Protein AF-A0A8X6WJY2-F1 (afdb_monomer_lite)

pLDDT: mean 72.68, std 20.77, range [36.56, 97.0]

InterPro domains:
  IPR036397 Ribonuclease H superfamily [G3DSA:3.30.420.10] (25-104)

Structure (mmCIF, N/CA/C/O backbone):
data_AF-A0A8X6WJY2-F1
#
_entry.id   AF-A0A8X6WJY2-F1
#
loop_
_atom_site.group_PDB
_atom_site.id
_atom_site.type_symbol
_atom_site.label_atom_id
_atom_site.label_alt_id
_atom_site.label_comp_id
_atom_site.label_asym_id
_atom_site.label_entity_id
_atom_si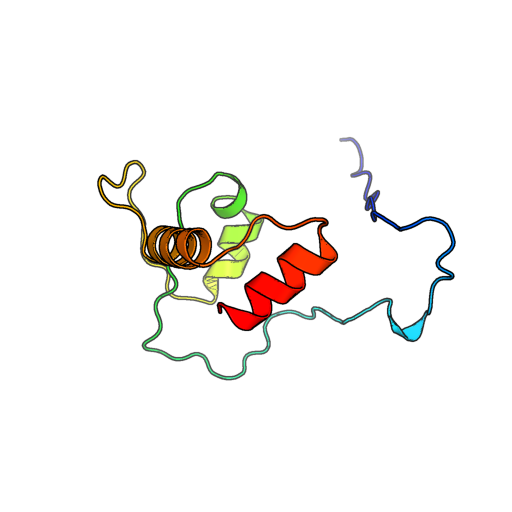te.label_seq_id
_atom_site.pdbx_PDB_ins_code
_atom_site.Cartn_x
_atom_site.Cartn_y
_atom_site.Cartn_z
_atom_site.occupancy
_atom_site.B_iso_or_equiv
_atom_site.auth_seq_id
_atom_site.auth_comp_id
_atom_site.auth_asym_id
_atom_site.auth_atom_id
_atom_site.pdbx_PDB_model_num
ATOM 1 N N . MET A 1 1 ? -32.205 -3.498 -6.812 1.00 36.56 1 MET A N 1
ATOM 2 C CA . MET A 1 1 ? -31.561 -4.800 -6.547 1.00 36.56 1 MET A CA 1
ATOM 3 C C . MET A 1 1 ? -31.032 -5.326 -7.871 1.00 36.56 1 MET A C 1
ATOM 5 O O . MET A 1 1 ? -31.823 -5.790 -8.675 1.00 36.56 1 MET A O 1
ATOM 9 N N . CYS A 1 2 ? -29.732 -5.176 -8.119 1.00 39.97 2 CYS A N 1
ATOM 10 C CA . CYS A 1 2 ? -29.005 -5.923 -9.149 1.00 39.97 2 CYS A CA 1
ATOM 11 C C . CYS A 1 2 ? -28.036 -6.849 -8.404 1.00 39.97 2 CYS A C 1
ATOM 13 O O . CYS A 1 2 ? -27.442 -6.375 -7.433 1.00 39.97 2 CYS A O 1
ATOM 15 N N . PRO A 1 3 ? -27.892 -8.130 -8.780 1.00 45.19 3 PRO A N 1
ATOM 16 C CA . PRO A 1 3 ? -26.928 -9.006 -8.136 1.00 45.19 3 PRO A CA 1
ATOM 17 C C . PRO A 1 3 ? -25.508 -8.646 -8.591 1.00 45.19 3 PRO A C 1
ATOM 19 O O . PRO A 1 3 ? -25.275 -8.418 -9.777 1.00 45.19 3 PRO A O 1
ATOM 22 N N . ASP A 1 4 ? -24.600 -8.581 -7.620 1.00 42.69 4 ASP A N 1
ATOM 23 C CA . ASP A 1 4 ? -23.157 -8.363 -7.748 1.00 42.69 4 ASP A CA 1
ATOM 24 C C . ASP A 1 4 ? -22.533 -9.233 -8.859 1.00 42.69 4 ASP A C 1
ATOM 26 O O . ASP A 1 4 ? -22.544 -10.465 -8.796 1.00 42.69 4 ASP A O 1
ATOM 30 N N . ASP A 1 5 ? -21.958 -8.586 -9.874 1.00 45.56 5 ASP A N 1
ATOM 31 C CA . ASP A 1 5 ? -21.120 -9.233 -10.882 1.00 45.56 5 ASP A CA 1
ATOM 32 C C . ASP A 1 5 ? -19.726 -9.465 -10.277 1.00 45.56 5 ASP A C 1
ATOM 34 O O . ASP A 1 5 ? -18.842 -8.609 -10.324 1.00 45.56 5 ASP A O 1
ATOM 38 N N . HIS A 1 6 ? -19.528 -10.634 -9.662 1.00 43.28 6 HIS A N 1
ATOM 39 C CA . HIS A 1 6 ? -18.259 -11.088 -9.076 1.00 43.28 6 HIS A CA 1
ATOM 40 C C . HIS A 1 6 ? -17.169 -11.412 -10.123 1.00 43.28 6 HIS A C 1
ATOM 42 O O . HIS A 1 6 ? -16.370 -12.342 -9.951 1.00 43.28 6 HIS A O 1
ATOM 48 N N . ARG A 1 7 ? -17.089 -10.662 -11.224 1.00 47.28 7 ARG A N 1
ATOM 49 C CA . ARG A 1 7 ? -16.045 -10.841 -12.236 1.00 47.28 7 ARG A CA 1
ATOM 50 C C . ARG A 1 7 ? -14.711 -10.294 -11.739 1.00 47.28 7 ARG A C 1
ATOM 52 O O . ARG A 1 7 ? -14.395 -9.113 -11.826 1.00 47.28 7 ARG A O 1
ATOM 59 N N . ARG A 1 8 ? -13.895 -11.210 -11.218 1.00 48.66 8 ARG A N 1
ATOM 60 C CA . ARG A 1 8 ? -12.487 -10.978 -10.885 1.00 48.66 8 ARG A CA 1
ATOM 61 C C . ARG A 1 8 ? -11.680 -10.822 -12.175 1.00 48.66 8 ARG A C 1
ATOM 63 O O . ARG A 1 8 ? -11.472 -11.792 -12.901 1.00 48.66 8 ARG A O 1
ATOM 70 N N . HIS A 1 9 ? -11.199 -9.614 -12.447 1.00 45.41 9 HIS A N 1
ATOM 71 C CA . HIS A 1 9 ? -10.229 -9.374 -13.511 1.00 45.41 9 HIS A CA 1
ATOM 72 C C . HIS A 1 9 ? -8.829 -9.741 -13.007 1.00 45.41 9 HIS A C 1
ATOM 74 O O . HIS A 1 9 ? -8.256 -9.055 -12.167 1.00 45.41 9 HIS A O 1
ATOM 80 N N . VAL A 1 10 ? -8.296 -10.854 -13.511 1.00 50.88 10 VAL A N 1
ATOM 81 C CA . VAL A 1 10 ? -6.925 -11.306 -13.250 1.00 50.88 10 VAL A CA 1
ATOM 82 C C . VAL A 1 10 ? -6.064 -10.882 -14.435 1.00 50.88 10 VAL A C 1
ATOM 84 O O . VAL A 1 10 ? -6.277 -11.363 -15.549 1.00 50.88 10 VAL A O 1
ATOM 87 N N . TRP A 1 11 ? -5.096 -9.993 -14.214 1.00 39.59 11 TRP A N 1
ATOM 88 C CA . TRP A 1 11 ? -4.079 -9.692 -15.222 1.00 39.59 11 TRP A CA 1
ATOM 89 C C . TRP A 1 11 ? -3.192 -10.929 -15.425 1.00 39.59 11 TRP A C 1
ATOM 91 O O . TRP A 1 11 ? -2.628 -11.451 -14.466 1.00 39.59 11 TRP A O 1
ATOM 101 N N . ARG A 1 12 ? -3.086 -11.426 -16.666 1.00 52.50 12 ARG A N 1
ATOM 102 C CA . ARG A 1 12 ? -2.194 -12.539 -17.037 1.00 52.50 12 ARG A CA 1
ATOM 103 C C . ARG A 1 12 ? -1.274 -12.128 -18.182 1.00 52.50 12 ARG A C 1
ATOM 105 O O . ARG A 1 12 ? -1.704 -11.409 -19.082 1.00 52.50 12 ARG A O 1
ATOM 112 N N . ARG A 1 13 ? -0.034 -12.629 -18.183 1.00 39.28 13 ARG A N 1
ATOM 113 C CA . ARG A 1 13 ? 0.855 -12.536 -19.352 1.00 39.28 13 ARG A CA 1
ATOM 114 C C . ARG A 1 13 ? 0.360 -13.502 -20.455 1.00 39.28 13 ARG A C 1
ATOM 116 O O . ARG A 1 13 ? -0.142 -14.581 -20.122 1.00 39.28 13 ARG A O 1
ATOM 123 N N . PRO A 1 14 ? 0.469 -13.160 -21.753 1.00 42.44 14 PRO A N 1
ATOM 124 C CA . PRO A 1 14 ? 0.060 -14.053 -22.840 1.00 42.44 14 PRO A CA 1
ATOM 125 C C . PRO A 1 14 ? 0.868 -15.362 -22.815 1.00 42.44 14 PRO A C 1
ATOM 127 O O . PRO A 1 14 ? 2.093 -15.324 -22.795 1.00 42.44 14 PRO A O 1
ATOM 130 N N . GLY A 1 15 ? 0.191 -16.516 -22.823 1.00 56.28 15 GLY A N 1
ATOM 131 C CA . GLY A 1 15 ? 0.821 -17.838 -22.992 1.00 56.28 15 GLY A CA 1
ATOM 132 C C . GLY A 1 15 ? 1.013 -18.692 -21.730 1.00 56.28 15 GLY A C 1
ATOM 133 O O . GLY A 1 15 ? 1.431 -19.842 -21.844 1.00 56.28 15 GLY A O 1
ATOM 134 N N . GLN A 1 16 ? 0.673 -18.202 -20.535 1.00 54.28 16 GLN A N 1
ATOM 135 C CA . GLN A 1 16 ? 0.820 -18.986 -19.302 1.00 54.28 16 GLN A CA 1
ATOM 136 C C . GLN A 1 16 ? -0.358 -19.966 -19.110 1.00 54.28 16 GLN A C 1
ATOM 138 O O . GLN A 1 16 ? -1.501 -19.547 -18.903 1.00 54.28 16 GLN A O 1
ATOM 143 N N . ARG A 1 17 ? -0.094 -21.282 -19.165 1.00 52.03 17 ARG A N 1
ATOM 144 C CA . ARG A 1 17 ? -1.063 -22.319 -18.753 1.00 52.03 17 ARG A CA 1
ATOM 145 C C . ARG A 1 17 ? -1.281 -22.246 -17.240 1.00 52.03 17 ARG A C 1
ATOM 147 O O . ARG A 1 17 ? -0.334 -22.057 -16.485 1.00 52.03 17 ARG A O 1
ATOM 154 N N . ALA A 1 18 ? -2.536 -22.372 -16.813 1.00 49.16 18 ALA A N 1
ATOM 155 C CA . ALA A 1 18 ? -2.895 -22.363 -15.400 1.00 49.16 18 ALA A CA 1
ATOM 156 C C . ALA A 1 18 ? -2.392 -23.646 -14.727 1.00 49.16 18 ALA A C 1
ATOM 158 O O . ALA A 1 18 ? -2.831 -24.736 -15.091 1.00 49.16 18 ALA A O 1
ATOM 159 N N . ASP A 1 19 ? -1.490 -23.499 -13.763 1.00 44.47 19 ASP A N 1
ATOM 160 C CA . ASP A 1 19 ? -1.139 -24.565 -12.835 1.00 44.47 19 ASP A CA 1
ATOM 161 C C . ASP A 1 19 ? -2.204 -24.607 -11.720 1.00 44.47 19 ASP A C 1
ATOM 163 O O . ASP A 1 19 ? -2.362 -23.617 -10.993 1.00 44.47 19 ASP A O 1
ATOM 167 N N . PRO A 1 20 ? -2.982 -25.698 -11.589 1.00 46.88 20 PRO A N 1
ATOM 168 C CA . PRO A 1 20 ? -3.985 -25.829 -10.538 1.00 46.88 20 PRO A CA 1
ATOM 169 C C . PRO A 1 20 ? -3.384 -25.886 -9.125 1.00 46.88 20 PRO A C 1
ATO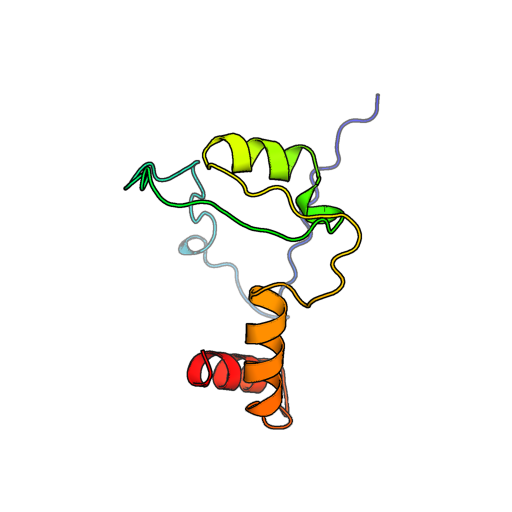M 171 O O . PRO A 1 20 ? -4.130 -25.696 -8.171 1.00 46.88 20 PRO A O 1
ATOM 174 N N . ALA A 1 21 ? -2.069 -26.080 -8.967 1.00 40.22 21 ALA A N 1
ATOM 175 C CA . ALA A 1 21 ? -1.391 -26.007 -7.671 1.00 40.22 21 ALA A CA 1
ATOM 176 C C . ALA A 1 21 ? -1.154 -24.563 -7.183 1.00 40.22 21 ALA A C 1
ATOM 178 O O . ALA A 1 21 ? -0.867 -24.358 -6.007 1.00 40.22 21 ALA A O 1
ATOM 179 N N . PHE A 1 22 ? -1.292 -23.558 -8.059 1.00 40.75 22 PHE A N 1
ATOM 180 C CA . PHE A 1 22 ? -1.080 -22.141 -7.724 1.00 40.75 22 PHE A CA 1
ATOM 181 C C . PHE A 1 22 ? -2.382 -21.351 -7.528 1.00 40.75 22 PHE A C 1
ATOM 183 O O . PHE A 1 22 ? -2.361 -20.164 -7.191 1.00 40.75 22 PHE A O 1
ATOM 190 N N . ILE A 1 23 ? -3.534 -21.992 -7.745 1.00 44.59 23 ILE A N 1
ATOM 191 C CA . ILE A 1 23 ? -4.844 -21.408 -7.472 1.00 44.59 23 ILE A CA 1
ATOM 192 C C . ILE A 1 23 ? -5.286 -21.935 -6.111 1.00 44.59 23 ILE A C 1
ATOM 194 O O . ILE A 1 23 ? -5.453 -23.131 -5.924 1.00 44.59 23 ILE A O 1
ATOM 198 N N . ILE A 1 24 ? -5.501 -21.002 -5.185 1.00 39.91 24 ILE A N 1
ATOM 199 C CA . ILE A 1 24 ? -5.802 -21.201 -3.762 1.00 39.91 24 ILE A CA 1
ATOM 200 C C . ILE A 1 24 ? -4.549 -21.356 -2.876 1.00 39.91 24 ILE A C 1
ATOM 202 O O . ILE A 1 24 ? -4.400 -22.308 -2.115 1.00 39.91 24 ILE A O 1
ATOM 206 N N . SER A 1 25 ? -3.725 -20.303 -2.818 1.00 39.09 25 SER A N 1
ATOM 207 C CA . SER A 1 25 ? -3.253 -19.889 -1.491 1.00 39.09 25 SER A CA 1
ATOM 208 C C . SER A 1 25 ? -4.488 -19.469 -0.710 1.00 39.09 25 SER A C 1
ATOM 210 O O . SER A 1 25 ? -5.037 -18.387 -0.933 1.00 39.09 25 SER A O 1
ATOM 212 N N . HIS A 1 26 ? -4.966 -20.370 0.142 1.00 43.81 26 HIS A N 1
ATOM 213 C CA . HIS A 1 26 ? -5.948 -20.093 1.172 1.00 43.81 26 HIS A CA 1
ATOM 214 C C . HIS A 1 26 ? -5.441 -18.919 2.020 1.00 43.81 26 HIS A C 1
ATOM 216 O O . HIS A 1 26 ? -4.729 -19.102 2.998 1.00 43.81 26 HIS A O 1
ATOM 222 N N . HIS A 1 27 ? -5.840 -17.699 1.672 1.00 45.44 27 HIS A N 1
ATOM 223 C CA . HIS A 1 27 ? -5.945 -16.595 2.621 1.00 45.44 27 HIS A CA 1
ATOM 224 C C . HIS A 1 27 ? -7.234 -16.829 3.413 1.00 45.44 27 HIS A C 1
ATOM 226 O O . HIS A 1 27 ? -8.216 -16.093 3.324 1.00 45.44 27 HIS A O 1
ATOM 232 N N . THR A 1 28 ? -7.245 -17.951 4.133 1.00 40.66 28 THR A N 1
ATOM 233 C CA . THR A 1 28 ? -8.085 -18.120 5.310 1.00 40.66 28 THR A CA 1
ATOM 234 C C . THR A 1 28 ? -7.721 -16.977 6.257 1.00 40.66 28 THR A C 1
ATOM 236 O O . THR A 1 28 ? -6.571 -16.540 6.270 1.00 40.66 28 THR A O 1
ATOM 239 N N . GLY A 1 29 ? -8.713 -16.446 6.972 1.00 49.38 29 GLY A N 1
ATOM 240 C CA . GLY A 1 29 ? -8.567 -15.339 7.917 1.00 49.38 29 GLY A CA 1
ATOM 241 C C . GLY A 1 29 ? -7.423 -15.510 8.928 1.00 49.38 29 GLY A C 1
ATOM 242 O O . GLY A 1 29 ? -6.720 -16.518 8.925 1.00 49.38 29 GLY A O 1
ATOM 243 N N . PRO A 1 30 ? -7.235 -14.503 9.792 1.00 43.56 30 PRO A N 1
ATOM 244 C CA . PRO A 1 30 ? -5.948 -14.180 10.393 1.00 43.56 30 PRO A CA 1
ATOM 245 C C . PRO A 1 30 ? -5.284 -15.430 10.966 1.00 43.56 30 PRO A C 1
ATOM 247 O O . PRO A 1 30 ? -5.876 -16.123 11.796 1.00 43.56 30 PRO A O 1
ATOM 250 N N . GLN A 1 31 ? -4.046 -15.699 10.550 1.00 45.69 31 GLN A N 1
ATOM 251 C CA . GLN A 1 31 ? -3.158 -16.505 11.372 1.00 45.69 31 GLN A CA 1
ATOM 252 C C . GLN A 1 31 ? -3.024 -15.743 12.693 1.00 45.69 31 GLN A C 1
ATOM 254 O O . GLN A 1 31 ? -2.306 -14.750 12.789 1.00 45.69 31 GLN A O 1
ATOM 259 N N . GLN A 1 32 ? -3.812 -16.152 13.688 1.00 51.34 32 GLN A N 1
ATOM 260 C CA . GLN A 1 32 ? -3.662 -15.766 15.085 1.00 51.34 32 GLN A CA 1
ATOM 261 C C . GLN A 1 32 ? -2.376 -16.402 15.613 1.00 51.34 32 GLN A C 1
ATOM 263 O O . GLN A 1 32 ? -2.404 -17.250 16.495 1.00 51.34 32 GLN A O 1
ATOM 268 N N . GLU A 1 33 ? -1.238 -16.032 15.048 1.00 48.66 33 GLU A N 1
ATOM 269 C CA . GLU A 1 33 ? 0.052 -16.426 15.574 1.00 48.66 33 GLU A CA 1
ATOM 270 C C . GLU A 1 33 ? 0.774 -15.138 15.941 1.00 48.66 33 GLU A C 1
ATOM 272 O O . GLU A 1 33 ? 1.279 -14.396 15.106 1.00 48.66 33 GLU A O 1
ATOM 277 N N . VAL A 1 34 ? 0.721 -14.868 17.248 1.00 50.91 34 VAL A N 1
ATOM 278 C CA . VAL A 1 34 ? 1.339 -13.749 17.961 1.00 50.91 34 VAL A CA 1
ATOM 279 C C . VAL A 1 34 ? 0.641 -12.393 17.761 1.00 50.91 34 VAL A C 1
ATOM 281 O O . VAL A 1 34 ? 1.101 -11.498 17.058 1.00 50.91 34 VAL A O 1
ATOM 284 N N . MET A 1 35 ? -0.467 -12.190 18.486 1.00 52.44 35 MET A N 1
ATOM 285 C CA . MET A 1 35 ? -0.869 -10.835 18.874 1.00 52.44 35 MET A CA 1
ATOM 286 C C . MET A 1 35 ? 0.228 -10.292 19.790 1.00 52.44 35 MET A C 1
ATOM 288 O O . MET A 1 35 ? 0.324 -10.697 20.945 1.00 52.44 35 MET A O 1
ATOM 292 N N . TYR A 1 36 ? 1.066 -9.401 19.277 1.00 60.31 36 TYR A N 1
ATOM 293 C CA . TYR A 1 36 ? 2.010 -8.650 20.092 1.00 60.31 36 TYR A CA 1
ATOM 294 C C . TYR A 1 36 ? 1.240 -7.527 20.797 1.00 60.31 36 TYR A C 1
ATOM 296 O O . TYR A 1 36 ? 0.876 -6.550 20.140 1.00 60.31 36 TYR A O 1
ATOM 304 N N . PRO A 1 37 ? 0.975 -7.623 22.112 1.00 63.75 37 PRO A N 1
ATOM 305 C CA . PRO A 1 37 ? 0.076 -6.694 22.808 1.00 63.75 37 PRO A CA 1
ATOM 306 C C . PRO A 1 37 ? 0.587 -5.245 22.829 1.00 63.75 37 PRO A C 1
ATOM 308 O O . PRO A 1 37 ? -0.138 -4.335 23.213 1.00 63.75 37 PRO A O 1
ATOM 311 N N . SER A 1 38 ? 1.846 -5.040 22.444 1.00 77.00 38 SER A N 1
ATOM 312 C CA . SER A 1 38 ? 2.554 -3.763 22.406 1.00 77.00 38 SER A CA 1
ATOM 313 C C . SER A 1 38 ? 2.727 -3.176 20.998 1.00 77.00 38 SER A C 1
ATOM 315 O O . SER A 1 38 ? 3.316 -2.105 20.868 1.00 77.00 38 SER A O 1
ATOM 317 N N . LEU A 1 39 ? 2.253 -3.847 19.941 1.00 83.94 39 LEU A N 1
ATOM 318 C CA . LEU A 1 39 ? 2.378 -3.362 18.562 1.00 83.94 39 LEU A CA 1
ATOM 319 C C . LEU A 1 39 ? 1.158 -2.525 18.158 1.00 83.94 39 LEU A C 1
ATOM 321 O O . LEU A 1 39 ? 0.022 -2.996 18.184 1.00 83.94 39 LEU A O 1
ATOM 325 N N . ILE A 1 40 ? 1.417 -1.285 17.738 1.00 87.00 40 ILE A N 1
ATOM 326 C CA . ILE A 1 40 ? 0.416 -0.370 17.186 1.00 87.00 40 ILE A CA 1
ATOM 327 C C . ILE A 1 40 ? 0.632 -0.275 15.676 1.00 87.00 40 ILE A C 1
ATOM 329 O O . ILE A 1 40 ? 1.719 0.063 15.212 1.00 87.00 40 ILE A O 1
ATOM 333 N N . PHE A 1 41 ? -0.411 -0.557 14.904 1.00 86.38 41 PHE A N 1
ATOM 334 C CA . PHE A 1 41 ? -0.410 -0.436 13.455 1.00 86.38 41 PHE A CA 1
ATOM 335 C C . PHE A 1 41 ? -0.672 1.011 13.028 1.00 86.38 41 PHE A C 1
ATOM 337 O O . PHE A 1 41 ? -1.641 1.639 13.455 1.00 86.38 41 PHE A O 1
ATOM 344 N N . GLN A 1 42 ? 0.162 1.545 12.143 1.00 86.50 42 GLN A N 1
ATOM 345 C CA . GLN A 1 42 ? 0.023 2.898 11.615 1.00 86.50 42 GLN A CA 1
ATOM 346 C C . GLN A 1 42 ? -0.139 2.848 10.094 1.00 86.50 42 GLN A C 1
ATOM 348 O O . GLN A 1 42 ? 0.636 2.196 9.400 1.00 86.50 42 GLN A O 1
ATOM 353 N N . GLN A 1 43 ? -1.130 3.572 9.573 1.00 86.06 43 GLN A N 1
ATOM 354 C CA . GLN A 1 43 ? -1.360 3.742 8.137 1.00 86.06 43 GLN A CA 1
ATOM 355 C C . GLN A 1 43 ? -1.793 5.179 7.833 1.00 86.06 43 GLN A C 1
ATOM 357 O O . GLN A 1 43 ? -2.259 5.894 8.718 1.00 86.06 43 GLN A O 1
ATOM 362 N N . ASN A 1 44 ? -1.662 5.602 6.578 1.00 82.44 44 ASN A N 1
ATOM 363 C CA . ASN A 1 44 ? -2.169 6.893 6.114 1.00 82.44 44 ASN A CA 1
ATOM 364 C C . ASN A 1 44 ? -3.685 6.837 5.810 1.00 82.44 44 ASN A C 1
ATOM 366 O O . ASN A 1 44 ? -4.267 5.769 5.625 1.00 82.44 44 ASN A O 1
ATOM 370 N N . ASN A 1 45 ? -4.330 8.004 5.711 1.00 83.44 45 ASN A N 1
ATOM 371 C CA . ASN A 1 45 ? -5.786 8.130 5.523 1.00 83.44 45 ASN A CA 1
ATOM 372 C C . ASN A 1 45 ? -6.243 8.099 4.050 1.00 83.44 45 ASN A C 1
ATOM 374 O O . ASN A 1 45 ? -7.273 8.687 3.704 1.00 83.44 45 ASN A O 1
ATOM 378 N N . VAL A 1 46 ? -5.490 7.463 3.146 1.00 82.56 46 VAL A N 1
ATOM 379 C CA . VAL A 1 46 ? -5.910 7.375 1.736 1.00 82.56 46 VAL A CA 1
ATOM 380 C C . VAL A 1 46 ? -7.194 6.547 1.610 1.00 82.56 46 VAL A C 1
ATOM 382 O O . VAL A 1 46 ? -7.414 5.591 2.350 1.00 82.56 46 VAL A O 1
ATOM 385 N N . LYS A 1 47 ? -8.065 6.908 0.660 1.00 86.00 47 LYS A N 1
ATOM 386 C CA . LYS A 1 47 ? -9.421 6.333 0.533 1.00 86.00 47 LYS A CA 1
ATOM 387 C C . LYS A 1 47 ? -9.487 4.796 0.540 1.00 86.00 47 LYS A C 1
ATOM 389 O O . LYS A 1 47 ? -10.404 4.280 1.171 1.00 86.00 47 LYS A O 1
ATOM 394 N N . PRO A 1 48 ? -8.573 4.045 -0.109 1.00 86.75 48 PRO A N 1
ATOM 395 C CA . PRO A 1 48 ? -8.596 2.582 -0.037 1.00 86.75 48 PRO A CA 1
ATOM 396 C C . PRO A 1 48 ? -8.487 2.032 1.395 1.00 86.75 48 PRO A C 1
ATOM 398 O O . PRO A 1 48 ? -9.146 1.048 1.730 1.00 86.75 48 PRO A O 1
ATOM 401 N N . HIS A 1 49 ? -7.714 2.701 2.251 1.00 84.38 49 HIS A N 1
ATOM 402 C CA . HIS A 1 49 ? -7.416 2.282 3.622 1.00 84.38 49 HIS A CA 1
ATOM 403 C C . HIS A 1 49 ? -8.552 2.602 4.600 1.00 84.38 49 HIS A C 1
ATOM 405 O O . HIS A 1 49 ? -8.726 1.921 5.603 1.00 84.38 49 HIS A O 1
ATOM 411 N N . THR A 1 50 ? -9.379 3.598 4.279 1.00 84.94 50 THR A N 1
ATOM 412 C CA . THR A 1 50 ? -10.536 3.995 5.096 1.00 84.94 50 THR A CA 1
ATOM 413 C C . THR A 1 50 ? -11.842 3.327 4.655 1.00 84.94 50 THR A C 1
ATOM 415 O O . THR A 1 50 ? -12.912 3.627 5.189 1.00 84.94 50 THR A O 1
ATOM 418 N N . THR A 1 51 ? -11.789 2.398 3.691 1.00 90.81 51 THR A N 1
ATOM 419 C CA . THR A 1 51 ? -12.961 1.603 3.306 1.00 90.81 51 THR A CA 1
ATOM 420 C C . THR A 1 51 ? -13.424 0.706 4.453 1.00 90.81 51 THR A C 1
ATOM 422 O O . THR A 1 51 ? -12.627 0.219 5.253 1.00 90.81 51 THR A O 1
ATOM 425 N N . ARG A 1 52 ? -14.729 0.411 4.503 1.00 91.44 52 ARG A N 1
ATOM 426 C CA . ARG A 1 52 ? -15.307 -0.480 5.524 1.00 91.44 52 ARG A CA 1
ATOM 427 C C . ARG A 1 52 ? -14.621 -1.848 5.565 1.00 91.44 52 ARG A C 1
ATOM 429 O O . ARG A 1 52 ? -14.415 -2.389 6.640 1.00 91.44 52 ARG A O 1
ATOM 436 N N . VAL A 1 53 ? -14.274 -2.403 4.403 1.00 91.38 53 VAL A N 1
ATOM 437 C CA . VAL A 1 53 ? -13.606 -3.710 4.314 1.00 91.38 53 VAL A CA 1
ATOM 438 C C . VAL A 1 53 ? -12.215 -3.654 4.950 1.00 91.38 53 VAL A C 1
ATOM 440 O O . VAL A 1 53 ? -11.895 -4.523 5.755 1.00 91.38 53 VAL A O 1
ATOM 443 N N . ALA A 1 54 ? -11.428 -2.615 4.653 1.00 88.94 54 ALA A N 1
ATOM 444 C CA . ALA A 1 54 ? -10.115 -2.419 5.262 1.00 88.94 54 ALA A CA 1
ATOM 445 C C . ALA A 1 54 ? -10.220 -2.214 6.783 1.00 88.94 54 ALA A C 1
ATOM 447 O O . ALA A 1 54 ? -9.555 -2.911 7.544 1.00 88.94 54 ALA A O 1
ATOM 448 N N . MET A 1 55 ? -11.121 -1.339 7.243 1.00 88.94 55 MET A N 1
ATOM 449 C CA . MET A 1 55 ? -11.306 -1.077 8.677 1.00 88.94 55 MET A CA 1
ATOM 450 C C . MET A 1 55 ? -11.796 -2.311 9.446 1.00 88.94 55 MET A C 1
ATOM 452 O O . MET A 1 55 ? -11.342 -2.540 10.562 1.00 88.94 55 MET A O 1
ATOM 456 N N . ASN A 1 56 ? -12.654 -3.143 8.844 1.00 91.06 56 ASN A N 1
ATOM 457 C CA . ASN A 1 56 ? -13.093 -4.408 9.441 1.00 91.06 56 ASN A CA 1
ATOM 458 C C . ASN A 1 56 ? -11.941 -5.409 9.619 1.00 91.06 56 ASN A C 1
ATOM 460 O O . ASN A 1 56 ? -11.956 -6.179 10.570 1.00 91.06 56 ASN A O 1
ATOM 464 N N . TYR A 1 57 ? -10.953 -5.427 8.721 1.00 87.75 57 TYR A N 1
ATOM 465 C CA . TYR A 1 57 ? -9.762 -6.269 8.889 1.00 87.75 57 TYR A CA 1
ATOM 466 C C . TYR A 1 57 ? -8.882 -5.767 10.042 1.00 87.75 57 TYR A C 1
ATOM 468 O O . TYR A 1 57 ? -8.315 -6.541 10.811 1.00 87.75 57 TYR A O 1
ATOM 476 N N . LEU A 1 58 ? -8.807 -4.446 10.189 1.00 87.12 58 LEU A N 1
ATOM 477 C CA . LEU A 1 58 ? -7.954 -3.787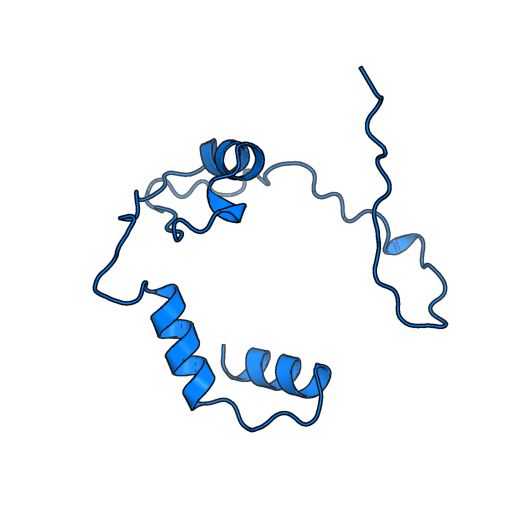 11.168 1.00 87.12 58 LEU A CA 1
ATOM 478 C C . LEU A 1 58 ? -8.494 -3.837 12.598 1.00 87.12 58 LEU A C 1
ATOM 480 O O . LEU A 1 58 ? -7.739 -3.540 13.514 1.00 87.12 58 LEU A O 1
ATOM 484 N N . THR A 1 59 ? -9.741 -4.268 12.826 1.00 87.88 59 THR A N 1
ATOM 485 C CA . THR A 1 59 ? -10.283 -4.433 14.190 1.00 87.88 59 THR A CA 1
ATOM 486 C C . THR A 1 59 ? -9.510 -5.453 15.026 1.00 87.88 59 THR A C 1
ATOM 488 O O . THR A 1 59 ? -9.629 -5.453 16.246 1.00 87.88 59 THR A O 1
ATOM 491 N N . ALA A 1 60 ? -8.731 -6.330 14.384 1.00 86.38 60 ALA A N 1
ATOM 492 C CA . ALA A 1 60 ? -7.837 -7.272 15.054 1.00 86.38 60 ALA A CA 1
ATOM 493 C C . ALA A 1 60 ? -6.546 -6.621 15.598 1.00 86.38 60 ALA A C 1
ATOM 495 O O . ALA A 1 60 ? -5.802 -7.275 16.326 1.00 86.38 60 ALA A O 1
ATOM 496 N N . TYR A 1 61 ? -6.275 -5.357 15.259 1.00 85.31 61 TYR A N 1
ATOM 497 C CA . TYR A 1 61 ? -5.049 -4.640 15.602 1.00 85.31 61 TYR A CA 1
ATOM 498 C C . TYR A 1 61 ? -5.363 -3.326 16.320 1.00 85.31 61 TYR A C 1
ATOM 500 O O . TYR A 1 61 ? -6.379 -2.678 16.069 1.00 85.31 61 TYR A O 1
ATOM 508 N N . GLN A 1 62 ? -4.455 -2.878 17.187 1.00 88.19 62 GLN A N 1
ATOM 509 C CA . GLN A 1 62 ? -4.510 -1.513 17.697 1.00 88.19 62 GLN A CA 1
ATOM 510 C C . GLN A 1 62 ? -3.981 -0.564 16.620 1.00 88.19 62 GLN A C 1
ATOM 512 O O . GLN A 1 62 ? -2.849 -0.724 16.177 1.00 88.19 62 GLN A O 1
ATOM 517 N N . THR A 1 63 ? -4.778 0.413 16.183 1.00 86.69 63 THR A N 1
ATOM 518 C CA . THR A 1 63 ? -4.380 1.352 15.121 1.00 86.69 63 THR A CA 1
ATOM 519 C C . THR A 1 63 ? -4.113 2.756 15.655 1.00 86.69 63 THR A C 1
ATOM 521 O O . THR A 1 63 ? -4.923 3.281 16.420 1.00 86.69 63 THR A O 1
ATOM 524 N N . LEU A 1 64 ? -3.039 3.402 15.199 1.00 85.38 64 LEU A N 1
ATOM 525 C CA . LEU A 1 64 ? -2.771 4.812 15.483 1.00 85.38 64 LEU A CA 1
ATOM 526 C C . LEU A 1 64 ? -3.628 5.708 14.565 1.00 85.38 64 LEU A C 1
ATOM 528 O O . LEU A 1 64 ? -3.534 5.569 13.342 1.00 85.38 64 LEU A O 1
ATOM 532 N N . PRO A 1 65 ? -4.436 6.643 15.101 1.00 79.69 65 PRO A N 1
ATOM 533 C CA . PRO A 1 65 ? -5.169 7.592 14.272 1.00 79.69 65 PRO A CA 1
ATOM 534 C C . PRO A 1 65 ? -4.198 8.573 13.604 1.00 79.69 65 PRO A C 1
ATOM 536 O O . PRO A 1 65 ? -3.447 9.278 14.276 1.00 79.69 65 PRO A O 1
ATOM 539 N N . TRP A 1 66 ? -4.221 8.636 12.274 1.00 79.00 66 TRP A N 1
ATOM 540 C CA . TRP A 1 66 ? -3.398 9.567 11.502 1.00 79.00 66 TRP A CA 1
ATOM 541 C C . TRP A 1 66 ? -4.181 10.855 11.195 1.00 79.00 66 TRP A C 1
ATOM 543 O O . TRP A 1 66 ? -5.375 10.779 10.889 1.00 79.00 66 TRP A O 1
ATOM 553 N N . PRO A 1 67 ? -3.575 12.054 11.260 1.00 74.12 67 PRO A N 1
ATOM 554 C CA . PRO A 1 67 ? -4.261 13.291 10.897 1.00 74.12 67 PRO A CA 1
ATOM 555 C C . PRO A 1 67 ? -4.520 13.375 9.383 1.00 74.12 67 PRO A C 1
ATOM 557 O O . PRO A 1 67 ? -3.746 12.889 8.564 1.00 74.12 67 PRO A O 1
ATOM 560 N N . ALA A 1 68 ? -5.612 14.038 8.985 1.00 67.06 68 ALA A N 1
ATOM 561 C CA . ALA A 1 68 ? -5.994 14.199 7.574 1.00 67.06 68 ALA A CA 1
ATOM 562 C C . ALA A 1 68 ? -5.022 15.073 6.751 1.00 67.06 68 ALA A C 1
ATOM 564 O O . ALA A 1 68 ? -5.050 15.027 5.524 1.00 67.06 68 ALA A O 1
ATOM 565 N N . LYS A 1 69 ? -4.187 15.878 7.421 1.00 66.19 69 LYS A N 1
ATOM 566 C CA . LYS A 1 69 ? -3.144 16.724 6.822 1.00 66.19 69 LYS A CA 1
ATOM 567 C C . LYS A 1 69 ? -1.888 16.699 7.700 1.00 66.19 69 LYS A C 1
ATOM 569 O O . LYS A 1 69 ? -1.712 17.597 8.523 1.00 66.19 69 LYS A O 1
ATOM 574 N N . PRO A 1 70 ? -1.053 15.662 7.590 1.00 64.44 70 PRO A N 1
ATOM 575 C CA . PRO A 1 70 ? 0.251 15.646 8.238 1.00 64.44 70 PRO A CA 1
ATOM 576 C C . PRO A 1 70 ? 1.143 16.694 7.564 1.00 64.44 70 PRO A C 1
ATOM 578 O O . PRO A 1 70 ? 1.171 16.774 6.338 1.00 64.44 70 PRO A O 1
ATOM 581 N N . LEU A 1 71 ? 1.830 17.520 8.357 1.00 66.06 71 LEU A N 1
ATOM 582 C CA . LEU A 1 71 ? 2.825 18.475 7.849 1.00 66.06 71 LEU A CA 1
ATOM 583 C C . LEU A 1 71 ? 4.165 17.785 7.526 1.00 66.06 71 LEU A C 1
ATOM 585 O O . LEU A 1 71 ? 4.944 18.305 6.736 1.00 66.06 71 LEU A O 1
ATOM 589 N N . ASP A 1 72 ? 4.402 16.623 8.132 1.00 73.62 72 ASP A N 1
ATOM 590 C CA . ASP A 1 72 ? 5.609 15.806 8.004 1.00 73.62 72 ASP A CA 1
ATOM 591 C C . ASP A 1 72 ? 5.271 14.492 7.273 1.00 73.62 72 ASP A C 1
ATOM 593 O O . ASP A 1 72 ? 4.202 13.924 7.554 1.00 73.62 72 ASP A O 1
ATOM 597 N N . PRO A 1 73 ? 6.113 14.003 6.337 1.00 71.38 73 PRO A N 1
ATOM 598 C CA . PRO A 1 73 ? 5.953 12.677 5.755 1.00 71.38 73 PRO A CA 1
ATOM 599 C C . PRO A 1 73 ? 5.855 11.601 6.837 1.00 71.38 73 PRO A C 1
ATOM 601 O O . PRO A 1 73 ? 6.621 11.546 7.795 1.00 71.38 73 PRO A O 1
ATOM 604 N N . SER A 1 74 ? 4.893 10.707 6.661 1.00 77.88 74 SER A N 1
ATOM 605 C CA . SER A 1 74 ? 4.751 9.520 7.491 1.00 77.88 74 SER A CA 1
ATOM 606 C C . SER A 1 74 ? 6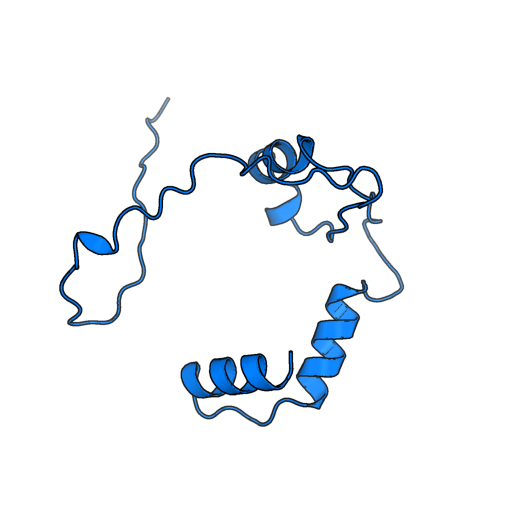.015 8.642 7.431 1.00 77.88 74 SER A C 1
ATOM 608 O O . SER A 1 74 ? 6.754 8.675 6.444 1.00 77.88 74 SER A O 1
ATOM 610 N N . PRO A 1 75 ? 6.272 7.793 8.445 1.00 79.81 75 PRO A N 1
ATOM 611 C CA . PRO A 1 75 ? 7.455 6.930 8.458 1.00 79.81 75 PRO A CA 1
ATOM 612 C C . PRO A 1 75 ? 7.613 6.063 7.199 1.00 79.81 75 PRO A C 1
ATOM 614 O O . PRO A 1 75 ? 8.734 5.813 6.765 1.00 79.81 75 PRO A O 1
ATOM 617 N N . ASN A 1 76 ? 6.506 5.638 6.574 1.00 81.38 76 ASN A N 1
ATOM 618 C CA . ASN A 1 76 ? 6.571 4.888 5.320 1.00 81.38 76 ASN A CA 1
ATOM 619 C C . ASN A 1 76 ? 7.033 5.764 4.139 1.00 81.38 76 ASN A C 1
ATOM 621 O O . ASN A 1 76 ? 7.855 5.310 3.354 1.00 81.38 76 ASN A O 1
ATOM 625 N N . GLU A 1 77 ? 6.595 7.022 4.046 1.00 85.69 77 GLU A N 1
ATOM 626 C CA . GLU A 1 77 ? 7.031 7.984 3.026 1.00 85.69 77 GLU A CA 1
ATOM 627 C C . GLU A 1 77 ? 8.523 8.291 3.164 1.00 85.69 77 GLU A C 1
ATOM 629 O O . GLU A 1 77 ? 9.219 8.393 2.156 1.00 85.69 77 GLU A O 1
ATOM 634 N N . HIS A 1 78 ? 9.040 8.347 4.394 1.00 86.19 78 HIS A N 1
ATOM 635 C CA . HIS A 1 78 ? 10.477 8.481 4.625 1.00 86.19 78 HIS A CA 1
ATOM 636 C C . HIS A 1 78 ? 11.270 7.272 4.104 1.00 86.19 78 HIS A C 1
ATOM 638 O O . HIS A 1 78 ? 12.299 7.436 3.449 1.00 86.19 78 HIS A O 1
ATOM 644 N N . VAL A 1 79 ? 10.782 6.050 4.345 1.00 89.88 79 VAL A N 1
ATOM 645 C CA . VAL A 1 79 ? 11.410 4.832 3.810 1.00 89.88 79 VAL A CA 1
ATOM 646 C C . VAL A 1 79 ? 11.358 4.820 2.279 1.00 89.88 79 VAL A C 1
ATOM 648 O O . VAL A 1 79 ? 12.374 4.540 1.646 1.00 89.88 79 VAL A O 1
ATOM 651 N N . TRP A 1 80 ? 10.236 5.217 1.669 1.00 90.25 80 TRP A N 1
ATOM 652 C CA . TRP A 1 80 ? 10.132 5.365 0.212 1.00 90.25 80 TRP A CA 1
ATOM 653 C C . TRP A 1 80 ? 11.124 6.388 -0.356 1.00 90.25 80 TRP A C 1
ATOM 655 O O . TRP A 1 80 ? 11.740 6.109 -1.382 1.00 90.25 80 TRP A O 1
ATOM 665 N N . ASP A 1 81 ? 11.336 7.529 0.308 1.00 91.94 81 ASP A N 1
ATOM 666 C CA . ASP A 1 81 ? 12.341 8.523 -0.102 1.00 91.94 81 ASP A CA 1
ATOM 667 C C . ASP A 1 81 ? 13.768 7.955 -0.030 1.00 91.94 81 ASP A C 1
ATOM 669 O O . ASP A 1 81 ? 14.535 8.066 -0.988 1.00 91.94 81 ASP A O 1
ATOM 673 N N . MET A 1 82 ? 14.122 7.271 1.064 1.00 92.75 82 MET A N 1
ATOM 674 C CA . MET A 1 82 ? 15.435 6.629 1.196 1.00 92.75 82 MET A CA 1
ATOM 675 C C . MET 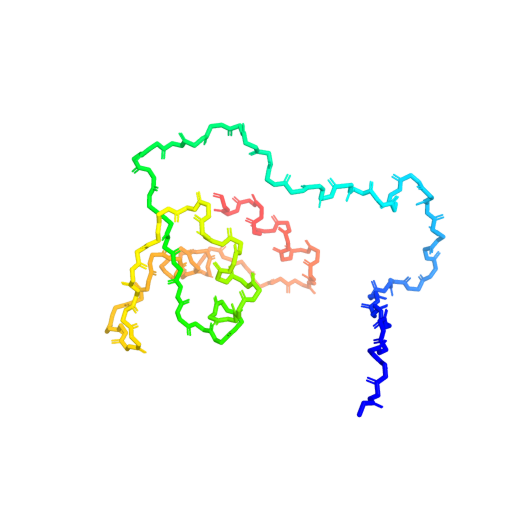A 1 82 ? 15.682 5.573 0.116 1.00 92.75 82 MET A C 1
ATOM 677 O O . MET A 1 82 ? 16.783 5.508 -0.435 1.00 92.75 82 MET A O 1
ATOM 681 N N . MET A 1 83 ? 14.670 4.764 -0.204 1.00 93.88 83 MET A N 1
ATOM 682 C CA . MET A 1 83 ? 14.766 3.777 -1.280 1.00 93.88 83 MET A CA 1
ATOM 683 C C . MET A 1 83 ? 14.870 4.452 -2.649 1.00 93.88 83 MET A C 1
ATOM 685 O O . MET A 1 83 ? 15.724 4.080 -3.450 1.00 93.88 83 MET A O 1
ATOM 689 N N . GLY A 1 84 ? 14.078 5.500 -2.889 1.00 93.44 84 GLY A N 1
ATOM 690 C CA . GLY A 1 84 ? 14.110 6.307 -4.110 1.00 93.44 84 GLY A CA 1
ATOM 691 C C . GLY A 1 84 ? 15.489 6.888 -4.416 1.00 93.44 84 GLY A C 1
ATOM 692 O O . GLY A 1 84 ? 15.918 6.880 -5.564 1.00 93.44 84 GLY A O 1
ATOM 693 N N . ARG A 1 85 ? 16.225 7.323 -3.386 1.00 94.75 85 ARG A N 1
ATOM 694 C CA . ARG A 1 85 ? 17.597 7.842 -3.531 1.00 94.75 85 ARG A CA 1
ATOM 695 C C . ARG A 1 85 ? 18.636 6.770 -3.871 1.00 94.75 85 ARG A C 1
ATOM 697 O O . ARG A 1 85 ? 19.710 7.118 -4.353 1.00 94.75 85 ARG A O 1
ATOM 704 N N . ARG A 1 86 ? 18.355 5.499 -3.573 1.00 95.19 86 ARG A N 1
ATOM 705 C CA . ARG A 1 86 ? 19.250 4.355 -3.832 1.00 95.19 86 ARG A CA 1
ATOM 706 C C . ARG A 1 86 ? 18.918 3.621 -5.129 1.00 95.19 86 ARG A C 1
ATOM 708 O O . ARG A 1 86 ? 19.748 2.857 -5.611 1.00 95.19 86 ARG A O 1
ATOM 715 N N . LEU A 1 87 ? 17.721 3.835 -5.671 1.00 94.50 87 LEU A N 1
ATOM 716 C CA . LEU A 1 87 ? 17.292 3.253 -6.934 1.00 94.50 87 LEU A CA 1
ATOM 717 C C . LEU A 1 87 ? 18.105 3.823 -8.099 1.00 94.50 87 LEU A C 1
ATOM 719 O O . LEU A 1 87 ? 18.260 5.037 -8.240 1.00 94.50 87 LEU A O 1
ATOM 723 N N . HIS A 1 88 ? 18.575 2.935 -8.970 1.00 94.56 88 HIS A N 1
ATOM 724 C CA . HIS A 1 88 ? 19.051 3.322 -10.291 1.00 94.56 88 HIS A CA 1
ATOM 725 C C . HIS A 1 88 ? 17.872 3.324 -11.265 1.00 94.56 88 HIS A C 1
ATOM 727 O O . HIS A 1 88 ? 16.831 2.729 -10.995 1.00 94.56 88 HIS A O 1
ATOM 733 N N . LEU A 1 89 ? 18.013 4.007 -12.405 1.00 94.75 89 LEU A N 1
ATOM 734 C CA . LEU A 1 89 ? 16.963 4.033 -13.424 1.00 94.75 89 LEU A CA 1
ATOM 735 C C . LEU A 1 89 ? 16.719 2.603 -13.944 1.00 94.75 89 LEU A C 1
ATOM 737 O O . LEU A 1 89 ? 17.616 2.054 -14.588 1.00 94.75 89 LEU A O 1
ATOM 741 N N . PRO A 1 90 ? 15.542 2.000 -13.693 1.00 92.00 90 PRO A N 1
ATOM 742 C CA . PRO A 1 90 ? 15.305 0.623 -14.081 1.00 92.00 90 PRO A CA 1
ATOM 743 C C . PRO A 1 90 ? 14.933 0.536 -15.564 1.00 92.00 90 PRO A C 1
ATOM 745 O O . PRO A 1 90 ? 14.160 1.349 -16.079 1.00 92.00 90 PRO A O 1
ATOM 748 N N . GLY A 1 91 ? 15.453 -0.474 -16.257 1.00 94.88 91 GLY A N 1
ATOM 749 C CA . GLY A 1 91 ? 15.144 -0.715 -17.671 1.00 94.88 91 GLY A CA 1
ATOM 750 C C . GLY A 1 91 ? 13.777 -1.371 -17.896 1.00 94.88 91 GLY A C 1
ATOM 751 O O . GLY A 1 91 ? 13.204 -1.261 -18.980 1.00 94.88 91 GLY A O 1
ATOM 752 N N . ASN A 1 92 ? 13.252 -2.073 -16.888 1.00 95.06 92 ASN A N 1
ATOM 753 C CA . ASN A 1 92 ? 11.945 -2.729 -16.902 1.00 95.06 92 ASN A CA 1
ATOM 754 C C . ASN A 1 92 ? 11.449 -3.008 -15.464 1.00 95.06 92 ASN A C 1
ATOM 756 O O . ASN A 1 92 ? 12.130 -2.706 -14.487 1.00 95.06 92 ASN A O 1
ATOM 760 N N . VAL A 1 93 ? 10.246 -3.578 -15.333 1.00 96.12 93 VAL A N 1
ATOM 761 C CA . VAL A 1 93 ? 9.626 -3.873 -14.026 1.00 96.12 93 VAL A CA 1
ATOM 762 C C . VAL A 1 93 ? 10.367 -4.969 -13.255 1.00 96.12 93 VAL A C 1
ATOM 764 O O . VAL A 1 93 ? 10.427 -4.895 -12.032 1.00 96.12 93 VAL A O 1
ATOM 767 N N . ASP A 1 94 ? 10.936 -5.960 -13.945 1.00 97.00 94 ASP A N 1
ATOM 768 C CA . ASP A 1 94 ? 11.653 -7.064 -13.298 1.00 97.00 94 ASP A CA 1
ATOM 769 C C . ASP A 1 94 ? 12.981 -6.552 -12.690 1.00 97.00 94 ASP A C 1
ATOM 771 O O . ASP A 1 94 ? 13.312 -6.877 -11.553 1.00 97.00 94 ASP A O 1
ATOM 775 N N . ASP A 1 95 ? 13.680 -5.657 -13.395 1.00 95.94 95 ASP A N 1
ATOM 776 C CA . ASP A 1 95 ? 14.864 -4.934 -12.906 1.00 95.94 95 ASP A CA 1
ATOM 777 C C . ASP A 1 95 ? 14.527 -4.016 -11.716 1.00 95.94 95 ASP A C 1
ATOM 779 O O . ASP A 1 95 ? 15.209 -4.046 -10.694 1.00 95.94 95 ASP A O 1
ATOM 783 N N . LEU A 1 96 ? 13.417 -3.268 -11.781 1.00 95.12 96 LEU A N 1
ATOM 784 C CA . LEU A 1 96 ? 12.936 -2.481 -10.639 1.00 95.12 96 LEU A CA 1
ATOM 785 C C . LEU A 1 96 ? 12.666 -3.362 -9.409 1.00 95.12 96 LEU A C 1
ATOM 787 O O . LEU A 1 96 ? 13.071 -3.005 -8.305 1.00 95.12 96 LEU A O 1
ATOM 791 N N . ALA A 1 97 ? 11.986 -4.497 -9.586 1.00 96.31 97 ALA A N 1
ATOM 792 C CA . ALA A 1 97 ? 11.685 -5.416 -8.491 1.00 96.31 97 ALA A CA 1
ATOM 793 C C . ALA A 1 97 ? 12.969 -5.960 -7.853 1.00 96.31 97 ALA A C 1
ATOM 795 O O . ALA A 1 97 ? 13.115 -5.905 -6.633 1.00 96.31 97 ALA A O 1
ATOM 796 N N . GLN A 1 98 ? 13.931 -6.389 -8.675 1.00 95.25 98 GLN A N 1
ATOM 797 C CA . GLN A 1 98 ? 15.223 -6.873 -8.198 1.00 95.25 98 GLN A CA 1
ATOM 798 C C . GLN A 1 98 ? 15.995 -5.787 -7.438 1.00 95.25 98 GLN A C 1
ATOM 800 O O . GLN A 1 98 ? 16.584 -6.066 -6.397 1.00 95.25 98 GLN A O 1
ATOM 805 N N . GLN A 1 99 ? 15.985 -4.542 -7.922 1.00 96.06 99 GLN A N 1
ATOM 806 C CA . GLN A 1 99 ? 16.635 -3.437 -7.217 1.00 96.06 99 GLN A CA 1
ATOM 807 C C . GLN A 1 99 ? 15.966 -3.150 -5.869 1.00 96.06 99 GLN A C 1
ATOM 809 O O . GLN A 1 99 ? 16.666 -2.966 -4.876 1.00 96.06 99 GLN A O 1
ATOM 814 N N . LEU A 1 100 ? 14.632 -3.154 -5.804 1.00 95.75 100 LEU A N 1
ATOM 815 C CA . LEU A 1 100 ? 13.901 -2.953 -4.550 1.00 95.75 100 LEU A CA 1
ATOM 816 C C . LEU A 1 100 ? 14.216 -4.046 -3.518 1.00 95.75 100 LEU A C 1
ATOM 818 O O . LEU A 1 100 ? 14.432 -3.713 -2.357 1.00 95.75 100 LEU A O 1
ATOM 822 N N . GLU A 1 101 ? 14.322 -5.312 -3.933 1.00 95.62 101 GLU A N 1
ATOM 823 C CA . GLU A 1 101 ? 14.711 -6.424 -3.049 1.00 95.62 101 GLU A CA 1
ATOM 824 C C . GLU A 1 101 ? 16.126 -6.283 -2.470 1.00 95.62 101 GLU A C 1
ATOM 826 O O . GLU A 1 101 ? 16.388 -6.783 -1.382 1.00 95.62 101 GLU A O 1
ATOM 831 N N . GLN A 1 102 ? 17.047 -5.625 -3.181 1.00 93.88 102 GLN A N 1
ATOM 832 C CA . GLN A 1 102 ? 18.408 -5.382 -2.683 1.00 93.88 102 GLN A CA 1
ATOM 833 C C . GLN A 1 102 ? 18.510 -4.144 -1.784 1.00 93.88 102 GLN A C 1
ATOM 835 O O . GLN A 1 102 ? 19.453 -4.024 -1.004 1.00 93.88 102 GLN A O 1
ATOM 840 N N . ILE A 1 103 ? 17.595 -3.186 -1.945 1.00 94.06 103 ILE A N 1
ATOM 841 C CA . ILE A 1 103 ? 17.618 -1.911 -1.219 1.00 94.06 103 ILE A CA 1
ATOM 842 C C . ILE A 1 103 ? 16.893 -2.014 0.130 1.00 94.06 103 ILE A C 1
ATOM 844 O O . ILE A 1 103 ? 17.282 -1.299 1.062 1.00 94.06 103 ILE A O 1
ATOM 848 N N . TRP 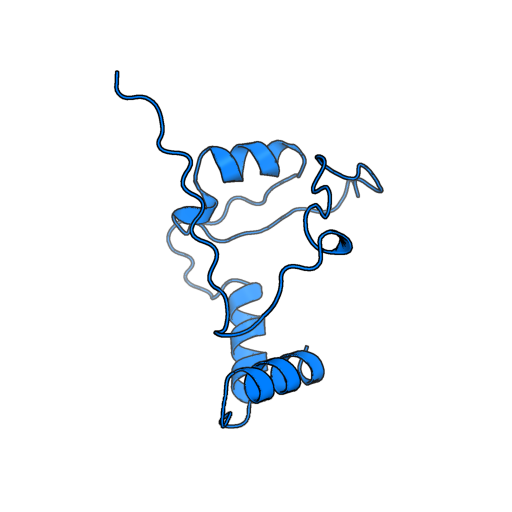A 1 104 ? 15.844 -2.840 0.190 1.00 89.31 104 TRP A N 1
ATOM 849 C CA . TRP A 1 104 ? 15.023 -3.097 1.375 1.00 89.31 104 TRP A CA 1
ATOM 850 C C . TRP A 1 104 ? 15.786 -3.874 2.453 1.00 89.31 104 TRP A C 1
ATOM 852 O O . TRP A 1 104 ? 15.762 -3.412 3.617 1.00 89.31 104 TRP A O 1
#

Radius of gyration: 19.04 Å; chains: 1; bounding box: 51×44×46 Å

Sequence (104 aa):
MCPDDHRRHVWRRPGQRADPAFIISHHTGPQQEVMYPSLIFQQNNVKPHTTRVAMNYLTAYQTLPWPAKPLDPSPNEHVWDMMGRRLHLPGNVDDLAQQLEQIW

Organism: Trichonephila clavipes (NCBI:txid2585209)

Secondary structure (DSSP, 8-state):
-------------TT----TTSS-----S---S---TT-EEE----TTTTSHHHHHHHTTSEEEPPPSS-SS--HHHHHHHHHHHH----SSHHHHHHHHHHH-

Foldseek 3Di:
DDDDPPDDDDDDDPPDDDDPVPPDPPPPDDPPDDPPVPDEAEDAPPPVCPDPVNVVNCVSHHYDDDDNDDPDDDPVVVVVVQLVVQDDDAPDPVSVVVSSVVSD